Protein AF-A0A821P258-F1 (afdb_monomer_lite)

Secondary structure (DSSP, 8-state):
-EEETTTT-TT-GGGEEE----SS--TTEEEEEE--SSSSSS-EEEEEE--SS-EEEEEEEPPTTS-TTTSPPEEEEEEEEE----

pLDDT: mean 91.21, std 4.63, range [72.69, 97.31]

Foldseek 3Di:
DKDFPDPPPPPPVVRIDDDDQDPDDQAPKDKDFACDPPPLRDTWIWIWGPDQFKTFIKIWDQFSVNCNPDGHIDIDTPGMGDHDDD

Radius of gyration: 14.43 Å; chains: 1; bounding box: 31×32×43 Å

Sequence (86 aa):
MFWSDSDPLWNDTTKLHVRDIDYEPLPYAYIQLTQDLNGDQRPDLLVTVNDEFNGSLVAYELPPLGDIRKGNFIKHILASDFRPLT

Structure (mmCIF, N/CA/C/O backbone):
data_AF-A0A821P258-F1
#
_entry.id   AF-A0A821P258-F1
#
loop_
_atom_site.group_PDB
_atom_site.id
_atom_site.type_symbol
_atom_site.label_atom_id
_atom_site.label_alt_id
_atom_site.label_comp_id
_atom_site.label_asym_id
_atom_site.label_entity_id
_atom_site.label_seq_id
_atom_site.pdbx_PDB_ins_code
_atom_site.Cartn_x
_atom_site.Cartn_y
_atom_site.Cartn_z
_atom_site.occupancy
_atom_site.B_iso_or_equiv
_atom_site.auth_seq_id
_atom_site.auth_comp_id
_atom_site.auth_asym_id
_atom_site.auth_atom_id
_atom_site.pdbx_PDB_mod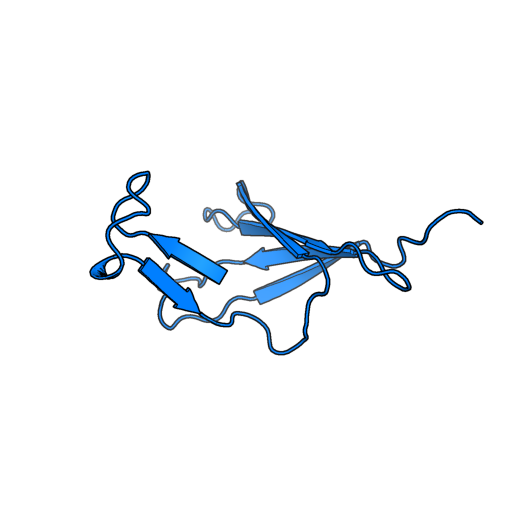el_num
ATOM 1 N N . MET A 1 1 ? -0.618 7.806 2.483 1.00 84.38 1 MET A N 1
ATOM 2 C CA . MET A 1 1 ? -1.872 7.017 2.572 1.00 84.38 1 MET A CA 1
ATOM 3 C C . MET A 1 1 ? -2.986 7.902 3.108 1.00 84.38 1 MET A C 1
ATOM 5 O O . MET A 1 1 ? -2.720 8.688 4.010 1.00 84.38 1 MET A O 1
ATOM 9 N N . PHE A 1 2 ? -4.202 7.763 2.577 1.00 87.69 2 PHE A N 1
ATOM 10 C CA . PHE A 1 2 ? -5.402 8.456 3.058 1.00 87.69 2 PHE A CA 1
ATOM 11 C C . PHE A 1 2 ? -6.446 7.430 3.502 1.00 87.69 2 PHE A C 1
ATOM 13 O O . PHE A 1 2 ? -6.562 6.382 2.869 1.00 87.69 2 PHE A O 1
ATOM 20 N N . TRP A 1 3 ? -7.203 7.725 4.556 1.00 87.44 3 TRP A N 1
ATOM 21 C CA . TRP A 1 3 ? -8.362 6.925 4.966 1.00 87.44 3 TRP A CA 1
ATOM 22 C C . TRP A 1 3 ? -9.439 7.811 5.600 1.00 87.44 3 TRP A C 1
ATOM 24 O O . TRP A 1 3 ? -9.166 8.956 5.971 1.00 87.44 3 TRP A O 1
ATOM 34 N N . SER A 1 4 ? -10.658 7.283 5.720 1.00 89.94 4 SER A N 1
ATOM 35 C CA . SER A 1 4 ? -11.787 7.971 6.348 1.00 89.94 4 SER A CA 1
ATOM 36 C C . SER A 1 4 ? -12.362 7.139 7.491 1.00 89.94 4 SER A C 1
ATOM 38 O O . SER A 1 4 ? -12.606 5.946 7.322 1.00 89.94 4 SER A O 1
ATOM 40 N N . ASP A 1 5 ? -12.635 7.772 8.636 1.00 89.81 5 ASP A N 1
ATOM 41 C CA . ASP A 1 5 ? -13.400 7.143 9.728 1.00 89.81 5 ASP A CA 1
ATOM 42 C C . ASP A 1 5 ? -14.907 7.006 9.376 1.00 89.81 5 ASP A C 1
ATOM 44 O O . ASP A 1 5 ? -15.669 6.420 10.146 1.00 89.81 5 ASP A O 1
ATOM 48 N N . SER A 1 6 ? -15.359 7.566 8.243 1.00 88.12 6 SER A N 1
ATOM 49 C CA . SER A 1 6 ? -16.766 7.620 7.810 1.00 88.12 6 SER A CA 1
ATOM 50 C C . SER A 1 6 ? -17.025 7.028 6.416 1.00 88.12 6 SER A C 1
ATOM 52 O O . SER A 1 6 ? -17.935 7.481 5.726 1.00 88.12 6 SER A O 1
ATOM 54 N N . ASP A 1 7 ? -16.237 6.044 5.972 1.00 81.94 7 ASP A N 1
ATOM 55 C CA . ASP A 1 7 ? -16.395 5.358 4.673 1.00 81.94 7 ASP A CA 1
ATOM 56 C C . ASP A 1 7 ? -17.860 4.894 4.433 1.00 81.94 7 ASP A C 1
ATOM 58 O O . ASP A 1 7 ? -18.444 4.274 5.331 1.00 81.94 7 ASP A O 1
ATOM 62 N N . PRO A 1 8 ? -18.508 5.208 3.281 1.00 84.69 8 PRO A N 1
ATOM 63 C CA . PRO A 1 8 ? -17.985 5.849 2.061 1.00 84.69 8 PRO A CA 1
ATOM 64 C C . PRO A 1 8 ? -18.209 7.359 1.948 1.00 84.69 8 PRO A C 1
ATOM 66 O O . PRO A 1 8 ? -18.113 7.927 0.860 1.00 84.69 8 PRO A O 1
ATOM 69 N N . LEU A 1 9 ? -18.510 8.050 3.043 1.00 86.94 9 LEU A N 1
ATOM 70 C CA . LEU A 1 9 ? -18.698 9.499 3.044 1.00 86.94 9 LEU A CA 1
ATOM 71 C C . LEU A 1 9 ? -17.333 10.205 3.095 1.00 86.94 9 LEU A C 1
ATOM 73 O O . LEU A 1 9 ? -16.802 10.505 4.164 1.00 86.94 9 LEU A O 1
ATOM 77 N N . TRP A 1 10 ? -16.769 10.463 1.911 1.00 88.75 10 TRP A N 1
ATOM 78 C CA . TRP A 1 10 ? -15.471 11.132 1.702 1.00 88.75 10 TRP A CA 1
ATOM 79 C C . TRP A 1 10 ? -15.549 12.668 1.653 1.00 88.75 10 TRP A C 1
ATOM 81 O O . TRP A 1 10 ? -14.585 13.336 1.286 1.00 88.75 10 TRP A O 1
ATOM 91 N N . ASN A 1 11 ? -16.699 13.246 2.000 1.00 91.69 11 ASN A N 1
ATOM 92 C CA . ASN A 1 11 ? -16.939 14.690 1.968 1.00 91.69 11 ASN A CA 1
ATOM 93 C C . ASN A 1 11 ? -16.833 15.375 3.342 1.00 91.69 11 ASN A C 1
ATOM 95 O O . ASN A 1 11 ? -16.780 16.603 3.388 1.00 91.69 11 ASN A O 1
ATOM 99 N N . ASP A 1 12 ? -16.782 14.622 4.446 1.00 92.50 12 ASP A N 1
ATOM 100 C CA . ASP A 1 12 ? -16.487 15.173 5.773 1.00 92.50 12 ASP A CA 1
ATOM 101 C C . ASP A 1 12 ? -14.972 15.202 6.003 1.00 92.50 12 ASP A C 1
ATOM 103 O O . ASP A 1 12 ? -14.353 14.225 6.428 1.00 92.50 12 ASP A O 1
ATOM 107 N N . THR A 1 13 ? -14.360 16.354 5.734 1.00 90.44 13 THR A N 1
ATOM 108 C CA . THR A 1 13 ? -12.909 16.533 5.859 1.00 90.44 13 THR A CA 1
ATOM 109 C C . THR A 1 13 ? -12.394 16.387 7.290 1.00 90.44 13 THR A C 1
ATOM 111 O O . THR A 1 13 ? -11.205 16.149 7.472 1.00 90.44 13 THR A O 1
ATOM 114 N N . THR A 1 14 ? -13.259 16.461 8.310 1.00 93.12 14 THR A N 1
ATOM 115 C CA . THR A 1 14 ? -12.866 16.251 9.716 1.00 93.12 14 THR A CA 1
ATOM 116 C C . THR A 1 14 ? -12.644 14.778 10.062 1.00 93.12 14 THR A C 1
ATOM 118 O O . THR A 1 14 ? -12.090 14.464 11.118 1.00 93.12 14 THR A O 1
ATOM 121 N N . LYS A 1 15 ? -13.086 13.873 9.181 1.00 93.31 15 LYS A N 1
ATOM 122 C CA . LYS A 1 15 ? -12.934 12.415 9.295 1.00 93.31 15 LYS A CA 1
ATOM 123 C C . LYS A 1 15 ? -11.872 11.853 8.362 1.00 93.31 15 LYS A C 1
ATOM 125 O O . LYS A 1 15 ? -11.576 10.663 8.450 1.00 93.31 15 LYS A O 1
ATOM 130 N N . LEU A 1 16 ? -11.310 12.696 7.495 1.00 91.56 16 LEU A N 1
ATOM 131 C CA . LEU A 1 16 ? -10.217 12.333 6.609 1.00 91.56 16 LEU A CA 1
ATOM 132 C C . LEU A 1 16 ? -8.895 12.410 7.358 1.00 91.56 16 LEU A C 1
ATOM 134 O O . LEU A 1 16 ? -8.565 13.417 7.984 1.00 91.56 16 LEU A O 1
ATOM 138 N N . HIS A 1 17 ? -8.109 11.354 7.224 1.00 90.94 17 HIS A N 1
ATOM 139 C CA . HIS A 1 17 ? -6.781 11.266 7.800 1.00 90.94 17 HIS A CA 1
ATOM 140 C C . HIS A 1 17 ? -5.758 10.990 6.706 1.00 90.94 17 HIS A C 1
ATOM 142 O O . HIS A 1 17 ? -6.043 10.311 5.717 1.00 90.94 17 HIS A O 1
ATOM 148 N N . VAL A 1 18 ? -4.550 11.510 6.903 1.00 90.31 18 VAL A N 1
ATOM 149 C CA . VAL A 1 18 ? -3.410 11.298 6.013 1.00 90.31 18 VAL A CA 1
ATOM 150 C C . VAL A 1 18 ? -2.180 10.949 6.829 1.00 90.31 18 VAL A C 1
ATOM 152 O O . VAL A 1 18 ? -1.971 11.477 7.922 1.00 90.31 18 VAL A O 1
ATOM 155 N N . ARG A 1 19 ? -1.362 10.049 6.289 1.00 89.19 19 ARG A N 1
ATOM 156 C CA . ARG A 1 19 ? -0.071 9.700 6.868 1.00 89.19 19 ARG A CA 1
ATOM 157 C C . ARG A 1 19 ? 0.916 9.233 5.806 1.00 89.19 19 ARG A C 1
ATOM 159 O O . ARG A 1 19 ? 0.550 8.458 4.916 1.00 89.19 19 ARG A O 1
ATOM 166 N N . ASP A 1 20 ? 2.166 9.645 5.968 1.00 89.75 20 ASP A N 1
ATOM 167 C CA . ASP A 1 20 ? 3.304 9.073 5.254 1.00 89.75 20 ASP A CA 1
ATOM 168 C C . ASP A 1 20 ? 3.710 7.759 5.928 1.00 89.75 20 ASP A C 1
ATOM 170 O O . ASP A 1 20 ? 3.938 7.704 7.140 1.00 89.75 20 ASP A O 1
ATOM 174 N N . ILE A 1 21 ? 3.726 6.682 5.145 1.00 90.75 21 ILE A N 1
ATOM 175 C CA . ILE A 1 21 ? 4.001 5.313 5.619 1.00 90.75 21 ILE A CA 1
ATOM 176 C C . ILE A 1 21 ? 5.322 4.756 5.073 1.00 90.75 21 ILE A C 1
ATOM 178 O O . ILE A 1 21 ? 5.726 3.661 5.445 1.00 90.75 21 ILE A O 1
ATOM 182 N N . ASP A 1 22 ? 5.987 5.523 4.210 1.00 90.81 22 ASP A N 1
ATOM 183 C CA . ASP A 1 22 ? 7.301 5.251 3.638 1.00 90.81 22 ASP A CA 1
ATOM 184 C C . ASP A 1 22 ? 8.029 6.591 3.447 1.00 90.81 22 ASP A C 1
ATOM 186 O O . ASP A 1 22 ? 7.388 7.631 3.284 1.00 90.81 22 ASP A O 1
ATOM 190 N N . TYR A 1 23 ? 9.358 6.564 3.499 1.00 86.94 23 TYR A N 1
ATOM 191 C CA . TYR A 1 23 ? 10.215 7.713 3.218 1.00 86.94 23 TYR A CA 1
ATOM 192 C C . TYR A 1 23 ? 10.549 7.825 1.725 1.00 86.94 23 TYR A C 1
ATOM 194 O O . TYR A 1 23 ? 10.778 8.925 1.220 1.00 86.94 23 TYR A O 1
ATOM 202 N N . GLU A 1 24 ? 10.580 6.698 1.010 1.00 86.25 24 GLU A N 1
ATOM 203 C CA . GLU A 1 24 ? 10.876 6.694 -0.419 1.00 86.25 24 GLU A CA 1
ATOM 204 C C . GLU A 1 24 ? 9.641 7.114 -1.228 1.00 86.25 24 GLU A C 1
ATOM 206 O O . GLU A 1 24 ? 8.563 6.537 -1.051 1.00 86.25 24 GLU A O 1
ATOM 211 N N . PRO A 1 25 ? 9.762 8.099 -2.138 1.00 84.75 25 PRO A N 1
ATOM 212 C CA . PRO A 1 25 ? 8.658 8.460 -3.009 1.00 84.75 25 PRO A CA 1
ATOM 213 C C . PRO A 1 25 ? 8.313 7.282 -3.925 1.00 84.75 25 PRO A C 1
ATOM 215 O O . PRO A 1 25 ? 9.185 6.720 -4.585 1.00 84.75 25 PRO A O 1
ATOM 218 N N . LEU A 1 26 ? 7.026 6.942 -3.988 1.00 87.81 26 LEU A N 1
ATOM 219 C CA . LEU A 1 26 ? 6.493 5.944 -4.911 1.00 87.81 26 LEU A CA 1
ATOM 220 C C . LEU A 1 26 ? 5.751 6.650 -6.058 1.00 87.81 26 LEU A C 1
ATOM 222 O O . LEU A 1 26 ? 4.593 7.050 -5.885 1.00 87.81 26 LEU A O 1
ATOM 226 N N . PRO A 1 27 ? 6.397 6.862 -7.216 1.00 87.19 27 PRO A N 1
ATOM 227 C CA . PRO A 1 27 ? 5.789 7.572 -8.334 1.00 87.19 27 PRO A CA 1
ATOM 228 C C . PRO A 1 27 ? 4.626 6.772 -8.928 1.00 87.19 27 PRO A C 1
ATOM 230 O O . PRO A 1 27 ? 4.707 5.559 -9.113 1.00 87.19 27 PRO A O 1
ATOM 233 N N . TYR A 1 28 ? 3.523 7.471 -9.211 1.00 90.38 28 TYR A N 1
ATOM 234 C CA . TYR A 1 28 ? 2.310 6.900 -9.814 1.00 90.38 28 TYR A CA 1
ATOM 235 C C . TYR A 1 28 ? 1.795 5.639 -9.100 1.00 90.38 28 TYR A C 1
ATOM 237 O O . TYR A 1 28 ? 1.313 4.693 -9.733 1.00 90.38 28 TYR A O 1
ATOM 245 N N . ALA A 1 29 ? 1.921 5.625 -7.772 1.00 92.75 29 ALA A N 1
ATOM 246 C CA . ALA A 1 29 ? 1.506 4.504 -6.956 1.00 92.75 29 ALA A CA 1
ATOM 247 C C . ALA A 1 29 ? -0.018 4.422 -6.827 1.00 92.75 29 ALA A C 1
ATOM 249 O O . ALA A 1 29 ? -0.692 5.416 -6.546 1.00 92.75 29 ALA A O 1
ATOM 250 N N . TYR A 1 30 ? -0.546 3.209 -6.954 1.00 92.44 30 TYR A N 1
ATOM 251 C CA . TYR A 1 30 ? -1.910 2.871 -6.570 1.00 92.44 30 TYR A CA 1
ATOM 252 C C . TYR A 1 30 ? -1.874 1.899 -5.392 1.00 92.44 30 TYR A C 1
ATOM 254 O O . TYR A 1 30 ? -1.187 0.880 -5.456 1.00 92.44 30 TYR A O 1
ATOM 262 N N . ILE A 1 31 ? -2.602 2.233 -4.324 1.00 92.44 31 ILE A N 1
ATOM 263 C CA . ILE A 1 31 ? -2.611 1.519 -3.042 1.00 92.44 31 ILE A CA 1
ATOM 264 C C . ILE A 1 31 ? -4.003 0.933 -2.817 1.00 92.44 31 ILE A C 1
ATOM 266 O O . ILE A 1 31 ? -5.000 1.644 -2.952 1.00 92.44 31 ILE A O 1
ATOM 270 N N . GLN A 1 32 ? -4.065 -0.329 -2.404 1.00 92.31 32 GLN A N 1
ATOM 271 C CA . GLN A 1 32 ? -5.300 -1.016 -2.051 1.00 92.31 32 GLN A CA 1
ATOM 272 C C . GLN A 1 32 ? -5.110 -1.849 -0.777 1.00 92.31 32 GLN A C 1
ATOM 274 O O . GLN A 1 32 ? -4.096 -2.520 -0.619 1.00 92.31 32 GLN A O 1
ATOM 279 N N . LEU A 1 33 ? -6.108 -1.851 0.111 1.00 92.19 33 LEU A N 1
ATOM 280 C CA . LEU A 1 33 ? -6.183 -2.821 1.206 1.00 92.19 33 LEU A CA 1
ATOM 281 C C . LEU A 1 33 ? -6.535 -4.206 0.641 1.00 92.19 33 LEU A C 1
ATOM 283 O O . LEU A 1 33 ? -7.524 -4.351 -0.082 1.00 92.19 33 LEU A O 1
ATOM 287 N N . THR A 1 34 ? -5.733 -5.214 0.961 1.00 93.81 34 THR A N 1
ATOM 288 C CA . THR A 1 34 ? -5.872 -6.589 0.472 1.00 93.81 34 THR A CA 1
ATOM 289 C C . THR A 1 34 ? -5.964 -7.583 1.632 1.00 93.81 34 THR A C 1
ATOM 291 O O . THR A 1 34 ? -5.882 -7.211 2.801 1.00 93.81 34 THR A O 1
ATOM 294 N N . GLN A 1 35 ? -6.190 -8.857 1.316 1.00 94.75 35 GLN A N 1
ATOM 295 C CA . GLN A 1 35 ? -6.124 -9.942 2.293 1.00 94.75 35 GLN A CA 1
ATOM 296 C C . GLN A 1 35 ? -4.727 -10.054 2.919 1.00 94.75 35 GLN A C 1
ATOM 298 O O . GLN A 1 35 ? -3.750 -9.599 2.334 1.00 94.75 35 GLN A O 1
ATOM 303 N N . ASP A 1 36 ? -4.654 -10.718 4.065 1.00 96.56 36 ASP A N 1
ATOM 304 C CA . ASP A 1 36 ? -3.403 -11.123 4.709 1.00 96.56 36 ASP A CA 1
ATOM 305 C C . ASP A 1 36 ? -2.506 -11.914 3.730 1.00 96.56 36 ASP A C 1
ATOM 307 O O . ASP A 1 36 ? -2.923 -12.946 3.185 1.00 96.56 36 ASP A O 1
ATOM 311 N N . LEU A 1 37 ? -1.300 -11.405 3.468 1.00 96.31 37 LEU A N 1
ATOM 312 C CA . LEU A 1 37 ? -0.304 -12.005 2.578 1.00 96.31 37 LEU A CA 1
ATOM 313 C C . LEU A 1 37 ? 0.774 -12.789 3.340 1.00 96.31 37 LEU A C 1
ATOM 315 O O . LEU A 1 37 ? 1.468 -13.598 2.717 1.00 96.31 37 LEU A O 1
ATOM 319 N N . ASN A 1 38 ? 0.935 -12.565 4.649 1.00 95.06 38 ASN A N 1
ATOM 320 C CA . ASN A 1 38 ? 2.045 -13.096 5.453 1.00 95.06 38 ASN A CA 1
ATOM 321 C C . ASN A 1 38 ? 1.610 -14.081 6.566 1.00 95.06 38 ASN A C 1
ATOM 323 O O . ASN A 1 38 ? 2.462 -14.729 7.179 1.00 95.06 38 ASN A O 1
ATOM 327 N N . GLY A 1 39 ? 0.307 -14.251 6.795 1.00 95.69 39 GLY A N 1
ATOM 328 C CA . GLY A 1 39 ? -0.286 -15.147 7.789 1.00 95.69 39 GLY A CA 1
ATOM 329 C C . GLY A 1 39 ? -0.407 -14.564 9.202 1.00 95.69 39 GLY A C 1
ATOM 330 O O . GLY A 1 39 ? -0.601 -15.332 10.152 1.00 95.69 39 GLY A O 1
ATOM 331 N N . ASP A 1 40 ? -0.273 -13.247 9.380 1.00 94.81 40 ASP A N 1
ATOM 332 C CA . ASP A 1 40 ? -0.321 -12.582 10.688 1.00 94.81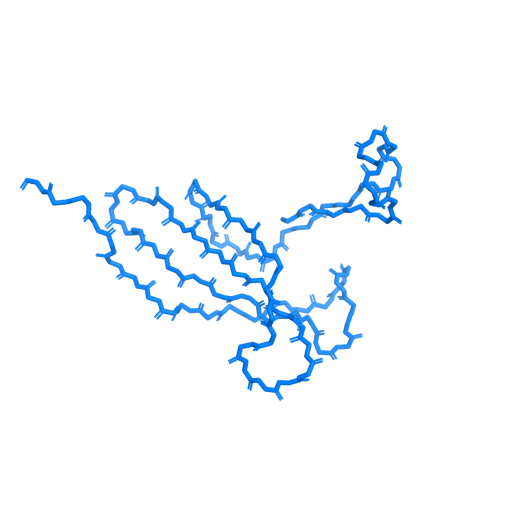 40 ASP A CA 1
ATOM 333 C C . ASP A 1 40 ? -1.741 -12.234 11.188 1.00 94.81 40 ASP A C 1
ATOM 335 O O . ASP A 1 40 ? -1.898 -11.658 12.276 1.00 94.81 40 ASP A O 1
ATOM 339 N N . GLN A 1 41 ? -2.764 -12.638 10.429 1.00 94.19 41 GLN A N 1
ATOM 340 C CA . GLN A 1 41 ? -4.194 -12.404 10.651 1.00 94.19 41 GLN A CA 1
ATOM 341 C C . GLN A 1 41 ? -4.628 -10.935 10.540 1.00 94.19 41 GLN A C 1
ATOM 343 O O . GLN A 1 41 ? -5.716 -10.578 11.008 1.00 94.19 41 GLN A O 1
ATOM 348 N N . ARG A 1 42 ? -3.826 -10.070 9.912 1.00 93.25 42 ARG A N 1
ATOM 349 C CA . ARG A 1 42 ? -4.196 -8.695 9.560 1.00 93.25 42 ARG A CA 1
ATOM 350 C C . ARG A 1 42 ? -4.161 -8.518 8.039 1.00 93.25 42 ARG A C 1
ATOM 352 O O . ARG A 1 42 ? -3.361 -9.145 7.361 1.00 93.25 42 ARG A O 1
ATOM 359 N N . PRO A 1 43 ? -5.049 -7.685 7.474 1.00 94.25 43 PRO A N 1
ATOM 360 C CA . PRO A 1 43 ? -4.948 -7.325 6.066 1.00 94.25 43 PRO A CA 1
ATOM 361 C C . PRO A 1 43 ? -3.685 -6.497 5.811 1.00 94.25 43 PRO A C 1
ATOM 363 O O . PRO A 1 43 ? -3.270 -5.723 6.674 1.00 94.25 43 PRO A O 1
ATOM 366 N N . ASP A 1 44 ? -3.152 -6.589 4.596 1.00 95.75 44 ASP A N 1
ATOM 367 C CA . ASP A 1 44 ? -2.002 -5.806 4.142 1.00 95.75 44 ASP A CA 1
ATOM 368 C C . ASP A 1 44 ? -2.423 -4.711 3.162 1.00 95.75 44 ASP A C 1
ATOM 370 O O . ASP A 1 44 ? -3.524 -4.719 2.604 1.00 95.75 44 ASP A O 1
ATOM 374 N N . LEU A 1 45 ? -1.528 -3.762 2.899 1.00 95.00 45 LEU A N 1
ATOM 375 C CA . LEU A 1 45 ? -1.664 -2.863 1.757 1.00 95.00 45 LEU A CA 1
ATOM 376 C C . LEU A 1 45 ? -0.865 -3.417 0.583 1.00 95.00 45 LEU A C 1
ATOM 378 O O . LEU A 1 45 ? 0.338 -3.624 0.707 1.00 95.00 45 LEU A O 1
ATOM 382 N N . LEU A 1 46 ? -1.507 -3.584 -0.569 1.00 97.31 46 LEU A N 1
ATOM 383 C CA . LEU A 1 46 ? -0.840 -3.877 -1.830 1.00 97.31 46 LEU A CA 1
ATOM 384 C C . LEU A 1 46 ? -0.683 -2.587 -2.631 1.00 97.31 46 LEU A C 1
ATOM 386 O O . LEU A 1 46 ? -1.639 -1.829 -2.809 1.00 97.31 46 LEU A O 1
ATOM 390 N N . VAL A 1 47 ? 0.526 -2.344 -3.120 1.00 95.88 47 VAL A N 1
ATOM 391 C CA . VAL A 1 47 ? 0.886 -1.136 -3.853 1.00 95.88 47 VAL A CA 1
ATOM 392 C C . VAL A 1 47 ? 1.491 -1.512 -5.192 1.00 95.88 47 VAL A C 1
ATOM 394 O O . VAL A 1 47 ? 2.492 -2.221 -5.263 1.00 95.88 47 VAL A O 1
ATOM 397 N N . THR A 1 48 ? 0.886 -1.003 -6.259 1.00 96.06 48 THR A N 1
ATOM 398 C CA . THR A 1 48 ? 1.463 -1.053 -7.607 1.00 96.06 48 THR A CA 1
ATOM 399 C C . THR A 1 48 ? 2.140 0.277 -7.892 1.00 96.06 48 THR A C 1
ATOM 401 O O . THR A 1 48 ? 1.535 1.329 -7.695 1.00 96.06 48 THR A O 1
ATOM 404 N N . VAL A 1 49 ? 3.397 0.235 -8.321 1.00 95.00 49 VAL A N 1
ATOM 405 C CA . VAL A 1 49 ? 4.205 1.414 -8.642 1.00 95.00 49 VAL A CA 1
ATOM 406 C C . VAL A 1 49 ? 4.466 1.396 -10.140 1.00 95.00 49 VAL A C 1
ATOM 408 O O . VAL A 1 49 ? 5.130 0.491 -10.643 1.00 95.00 49 VAL A O 1
ATOM 411 N N . ASN A 1 50 ? 3.927 2.385 -10.850 1.00 91.75 50 ASN A N 1
ATOM 412 C CA . ASN A 1 50 ? 4.033 2.494 -12.305 1.00 91.75 50 ASN A CA 1
ATOM 413 C C . 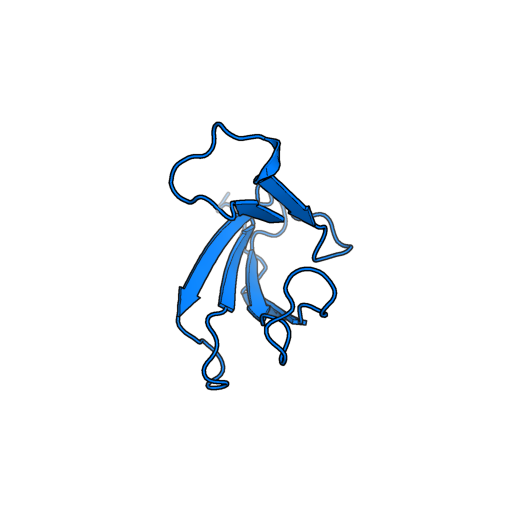ASN A 1 50 ? 5.150 3.475 -12.686 1.00 91.75 50 ASN A C 1
ATOM 415 O O . ASN A 1 50 ? 4.898 4.515 -13.289 1.00 91.75 50 ASN A O 1
ATOM 419 N N . ASP A 1 51 ? 6.376 3.166 -12.269 1.00 90.06 51 ASP A N 1
ATOM 420 C CA . ASP A 1 51 ? 7.562 3.969 -12.574 1.00 90.06 51 ASP A CA 1
ATOM 421 C C . ASP A 1 51 ? 8.097 3.680 -13.989 1.00 90.06 51 ASP A C 1
ATOM 423 O O . ASP A 1 51 ? 8.037 2.547 -14.469 1.00 90.06 51 ASP A O 1
ATOM 427 N N . GLU A 1 52 ? 8.640 4.703 -14.653 1.00 87.44 52 GLU A N 1
ATOM 428 C CA . GLU A 1 52 ? 9.167 4.603 -16.024 1.00 87.44 52 GLU A CA 1
ATOM 429 C C . GLU A 1 52 ? 10.429 3.724 -16.126 1.00 87.44 52 GLU A C 1
ATOM 431 O O . GLU A 1 52 ? 10.700 3.143 -17.179 1.00 87.44 52 GLU A O 1
ATOM 436 N N . PHE A 1 53 ? 11.197 3.608 -15.039 1.00 87.88 53 PHE A N 1
ATOM 437 C CA . PHE A 1 53 ? 12.487 2.919 -14.988 1.00 87.88 53 PHE A CA 1
ATOM 438 C C . PHE A 1 53 ? 12.451 1.646 -14.136 1.00 87.88 53 PHE A C 1
ATOM 440 O O . PHE A 1 53 ? 13.211 0.707 -14.397 1.00 87.88 53 PHE A O 1
ATOM 447 N N . ASN A 1 54 ? 11.602 1.610 -13.110 1.00 89.50 54 ASN A N 1
ATOM 448 C CA . ASN A 1 54 ? 11.511 0.509 -12.160 1.00 89.50 54 ASN A CA 1
ATOM 449 C C . ASN A 1 54 ? 10.094 0.353 -11.589 1.00 89.50 54 ASN A C 1
ATOM 451 O O . ASN A 1 54 ? 9.845 0.598 -10.403 1.00 89.50 54 ASN A O 1
ATOM 455 N N . GLY A 1 55 ? 9.153 -0.071 -12.433 1.00 94.62 55 GLY A N 1
ATOM 456 C CA . GLY A 1 55 ? 7.846 -0.487 -11.953 1.00 94.62 55 GLY A CA 1
ATOM 457 C C . GLY A 1 55 ? 7.985 -1.630 -10.943 1.00 94.62 55 GLY A C 1
ATOM 458 O O . GLY A 1 55 ? 8.826 -2.522 -11.098 1.00 94.62 55 GLY A O 1
ATOM 459 N N . SER A 1 56 ? 7.176 -1.605 -9.886 1.00 96.31 56 SER A N 1
ATOM 460 C CA . SER A 1 56 ? 7.277 -2.577 -8.792 1.00 96.31 56 SER A CA 1
ATOM 461 C C . SER A 1 56 ? 5.931 -2.906 -8.153 1.00 96.31 56 SER A C 1
ATOM 463 O O . SER A 1 56 ? 4.955 -2.160 -8.258 1.00 96.31 56 SER A O 1
ATOM 465 N N . LEU A 1 57 ? 5.892 -4.064 -7.494 1.00 96.94 57 LEU A N 1
ATOM 466 C CA . LEU A 1 57 ? 4.810 -4.501 -6.624 1.00 96.94 57 LEU A CA 1
ATOM 467 C C . LEU A 1 57 ? 5.343 -4.534 -5.192 1.00 96.94 57 LEU A C 1
ATOM 469 O O . LEU A 1 57 ? 6.306 -5.244 -4.898 1.00 96.94 57 LEU A O 1
ATOM 473 N N . VAL A 1 58 ? 4.715 -3.770 -4.308 1.00 96.81 58 VAL A N 1
ATOM 474 C CA . VAL A 1 58 ? 5.126 -3.597 -2.912 1.00 96.81 58 VAL A CA 1
ATOM 475 C C . VAL A 1 58 ? 3.961 -3.979 -2.002 1.00 96.81 58 VAL A C 1
ATOM 477 O O . VAL A 1 58 ? 2.813 -3.669 -2.309 1.00 96.81 58 VAL A O 1
ATOM 480 N N . ALA A 1 59 ? 4.246 -4.639 -0.884 1.00 97.25 59 ALA A N 1
ATOM 481 C CA . ALA A 1 59 ? 3.299 -4.830 0.207 1.00 97.25 59 ALA A CA 1
ATOM 482 C C . ALA A 1 59 ? 3.737 -4.033 1.438 1.00 97.25 59 ALA A C 1
ATOM 484 O O . ALA A 1 59 ? 4.933 -3.941 1.721 1.00 97.25 59 ALA A O 1
ATOM 485 N N . TYR A 1 60 ? 2.775 -3.474 2.168 1.00 96.25 60 TYR A N 1
ATOM 486 C CA . TYR A 1 60 ? 3.005 -2.930 3.502 1.00 96.25 60 TYR A CA 1
ATOM 487 C C . TYR A 1 60 ? 2.184 -3.698 4.527 1.00 96.25 60 TYR A C 1
ATOM 489 O O . TYR A 1 60 ? 0.952 -3.681 4.458 1.00 96.25 60 TYR A O 1
ATOM 497 N N . GLU A 1 61 ? 2.870 -4.287 5.502 1.00 95.88 61 GLU A N 1
ATOM 498 C CA . GLU A 1 61 ? 2.224 -4.861 6.678 1.00 95.88 61 GLU A CA 1
ATOM 499 C C . GLU A 1 61 ? 1.644 -3.735 7.531 1.00 95.88 61 GLU A C 1
ATOM 501 O O . GLU A 1 61 ? 2.306 -2.716 7.792 1.00 95.88 61 GLU A O 1
ATOM 506 N N . LEU A 1 62 ? 0.402 -3.911 7.982 1.00 93.94 62 LEU A N 1
ATOM 507 C CA . LEU A 1 62 ? -0.193 -2.991 8.942 1.00 93.94 62 LEU A CA 1
ATOM 508 C C . LEU A 1 62 ? 0.504 -3.108 10.303 1.00 93.94 62 LEU A C 1
ATOM 510 O O . LEU A 1 62 ? 0.960 -4.189 10.685 1.00 93.94 62 LEU A O 1
ATOM 514 N N . PRO A 1 63 ? 0.531 -2.022 11.098 1.00 93.31 63 PRO A N 1
ATOM 515 C CA . PRO A 1 63 ? 1.143 -2.063 12.415 1.00 93.31 63 PRO A CA 1
ATOM 516 C C . PRO A 1 63 ? 0.606 -3.219 13.278 1.00 93.31 63 PRO A C 1
ATOM 518 O O . PRO A 1 63 ? -0.614 -3.364 13.378 1.00 93.31 63 PRO A O 1
ATOM 521 N N . PRO A 1 64 ? 1.464 -3.988 13.982 1.00 86.50 64 PRO A N 1
ATOM 522 C CA . PRO A 1 64 ? 1.048 -5.198 14.704 1.00 86.50 64 PRO A CA 1
ATOM 523 C C . PRO A 1 64 ? -0.052 -4.999 15.754 1.00 86.50 64 PRO A C 1
ATOM 525 O O . PRO A 1 64 ? -0.797 -5.920 16.070 1.00 86.50 64 PRO A O 1
ATOM 528 N N . LEU A 1 65 ? -0.162 -3.785 16.300 1.00 84.62 65 LEU A N 1
ATOM 529 C CA . LEU A 1 65 ? -1.177 -3.410 17.289 1.00 84.62 65 LEU A CA 1
ATOM 530 C C . LEU A 1 65 ? -2.432 -2.777 16.661 1.00 84.62 65 LEU A C 1
ATOM 532 O O . LEU A 1 65 ? -3.275 -2.251 17.382 1.00 84.62 65 LEU A O 1
ATOM 536 N N . GLY A 1 66 ? -2.534 -2.754 15.330 1.00 80.31 66 GLY A N 1
ATOM 537 C CA . GLY A 1 66 ? -3.628 -2.124 14.586 1.00 80.31 66 GLY A CA 1
ATOM 538 C C . GLY A 1 66 ? -3.652 -0.592 14.656 1.00 80.31 66 GLY A C 1
ATOM 539 O O . GLY A 1 66 ? -4.536 0.033 14.073 1.00 80.31 66 GLY A O 1
ATOM 540 N N . ASP A 1 67 ? -2.697 0.042 15.348 1.00 87.50 67 ASP A N 1
ATOM 541 C CA . ASP A 1 67 ? -2.615 1.501 15.437 1.00 87.50 67 ASP A CA 1
ATOM 542 C C . ASP A 1 67 ? -2.046 2.087 14.139 1.00 87.50 67 ASP A C 1
ATOM 544 O O . ASP A 1 67 ? -0.862 2.401 14.029 1.00 87.50 67 ASP A O 1
ATOM 548 N N . ILE A 1 68 ? -2.917 2.276 13.152 1.00 87.94 68 ILE A N 1
ATOM 549 C CA . ILE A 1 68 ? -2.587 2.909 11.869 1.00 87.94 68 ILE A CA 1
ATOM 550 C C . ILE A 1 68 ? -2.140 4.375 12.013 1.00 87.94 68 ILE A C 1
ATOM 552 O O . ILE A 1 68 ? -1.490 4.915 11.114 1.00 87.94 68 ILE A O 1
ATOM 556 N N . ARG A 1 69 ? -2.439 5.033 13.145 1.00 87.38 69 ARG A N 1
ATOM 557 C CA . ARG A 1 69 ? -2.124 6.453 13.376 1.00 87.38 69 ARG A CA 1
ATOM 558 C C . ARG A 1 69 ? -0.677 6.649 13.812 1.00 87.38 69 ARG A C 1
ATOM 560 O O . ARG A 1 69 ? -0.073 7.648 13.433 1.00 87.38 69 ARG A O 1
ATOM 567 N N . LYS A 1 70 ? -0.127 5.719 14.599 1.00 88.88 70 LYS A N 1
ATOM 568 C CA . LYS A 1 70 ? 1.225 5.848 15.177 1.00 88.88 70 LYS A CA 1
ATOM 569 C C . LYS A 1 70 ? 2.152 4.672 14.906 1.00 88.88 70 LYS A C 1
ATOM 571 O O . LYS A 1 70 ? 3.364 4.834 14.978 1.00 88.88 70 LYS A O 1
ATOM 576 N N . GLY A 1 71 ? 1.609 3.497 14.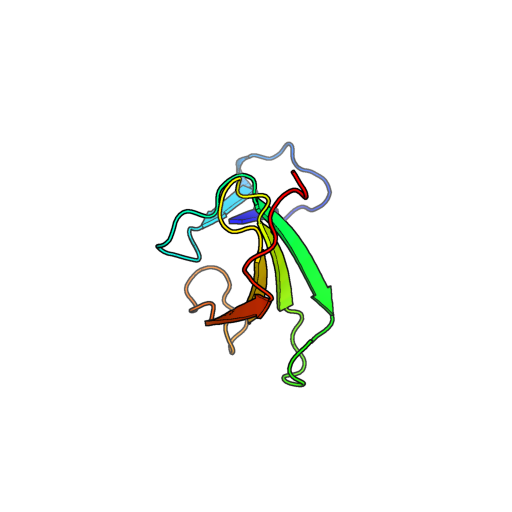618 1.00 91.00 71 GLY A N 1
ATOM 577 C CA . GLY A 1 71 ? 2.387 2.277 14.457 1.00 91.00 71 GLY A CA 1
ATOM 578 C C . GLY A 1 71 ? 3.206 2.253 13.167 1.00 91.00 71 GLY A C 1
ATOM 579 O O . GLY A 1 71 ? 2.943 3.023 12.245 1.00 91.00 71 GLY A O 1
ATOM 580 N N . ASN A 1 72 ? 4.214 1.390 13.101 1.00 91.69 72 ASN A N 1
ATOM 581 C CA . ASN A 1 72 ? 5.094 1.291 11.938 1.00 91.69 72 ASN A CA 1
ATOM 582 C C . ASN A 1 72 ? 4.515 0.333 10.901 1.00 91.69 72 ASN A C 1
ATOM 584 O O . ASN A 1 72 ? 4.062 -0.750 11.261 1.00 91.69 72 ASN A O 1
ATOM 588 N N . PHE A 1 73 ? 4.569 0.742 9.638 1.00 93.75 73 PHE A N 1
ATOM 589 C CA . PHE A 1 73 ? 4.290 -0.120 8.498 1.00 93.75 73 PHE A CA 1
ATOM 590 C C . PHE A 1 73 ? 5.593 -0.801 8.087 1.00 93.75 73 PHE A C 1
ATOM 592 O O . PHE A 1 73 ? 6.649 -0.161 8.110 1.00 93.75 73 PHE A O 1
ATOM 599 N N . ILE A 1 74 ? 5.532 -2.080 7.728 1.00 94.88 74 ILE A N 1
ATOM 600 C CA . ILE A 1 74 ? 6.714 -2.835 7.294 1.00 94.88 74 ILE A CA 1
ATOM 601 C C . ILE A 1 74 ? 6.615 -3.035 5.785 1.00 94.88 74 ILE A C 1
ATOM 603 O O . ILE A 1 74 ? 5.643 -3.595 5.296 1.00 94.88 74 ILE A O 1
ATOM 607 N N . LYS A 1 75 ? 7.599 -2.522 5.041 1.00 95.62 75 LYS A N 1
ATOM 608 C CA . LYS A 1 75 ? 7.645 -2.569 3.574 1.00 95.62 75 LYS A CA 1
ATOM 609 C C . LYS A 1 75 ? 8.270 -3.874 3.089 1.00 95.62 75 LYS A C 1
ATOM 611 O O . LYS A 1 75 ? 9.363 -4.235 3.522 1.00 95.62 75 LYS A O 1
ATOM 616 N N . HIS A 1 76 ? 7.648 -4.489 2.090 1.00 96.31 76 HIS A N 1
ATOM 617 C CA . HIS A 1 76 ? 8.166 -5.642 1.361 1.00 96.31 76 HIS A CA 1
ATOM 618 C C . HIS A 1 76 ? 8.091 -5.384 -0.142 1.00 96.31 76 HIS A C 1
ATOM 620 O O . HIS A 1 76 ? 7.026 -5.082 -0.673 1.00 96.31 76 HIS A O 1
ATOM 626 N N . ILE A 1 77 ? 9.210 -5.533 -0.850 1.00 96.00 77 ILE A N 1
ATOM 627 C CA . ILE A 1 77 ? 9.213 -5.525 -2.318 1.00 96.00 77 ILE A CA 1
ATOM 628 C C . ILE A 1 77 ? 8.890 -6.947 -2.773 1.00 96.00 77 ILE A C 1
ATOM 630 O O . ILE A 1 77 ? 9.691 -7.857 -2.571 1.00 96.00 77 ILE A O 1
ATOM 634 N N . LEU A 1 78 ? 7.708 -7.140 -3.356 1.00 96.69 78 LEU A N 1
ATOM 635 C CA . LEU A 1 78 ? 7.257 -8.441 -3.852 1.00 96.69 78 LEU A CA 1
ATOM 636 C C . LEU A 1 78 ? 7.812 -8.729 -5.249 1.00 96.69 78 LEU A C 1
ATOM 638 O O . LEU A 1 78 ? 8.145 -9.868 -5.564 1.00 96.69 78 LEU A O 1
ATOM 642 N N . ALA A 1 79 ? 7.907 -7.693 -6.082 1.00 97.06 79 ALA A N 1
ATOM 643 C CA . ALA A 1 79 ? 8.528 -7.749 -7.399 1.00 97.06 79 ALA A CA 1
ATOM 644 C C . ALA A 1 79 ? 9.001 -6.354 -7.831 1.00 97.06 79 ALA A C 1
ATOM 646 O O . ALA A 1 79 ? 8.424 -5.345 -7.424 1.00 97.06 79 ALA A O 1
ATOM 647 N N . SER A 1 80 ? 10.029 -6.297 -8.670 1.00 95.50 80 SER A N 1
ATOM 648 C CA . SER A 1 80 ? 10.608 -5.060 -9.207 1.00 95.50 80 SER A CA 1
ATOM 649 C C . SER A 1 80 ? 11.038 -5.242 -10.660 1.00 95.50 80 SER A C 1
ATOM 651 O O . SER A 1 80 ? 10.868 -6.316 -11.238 1.00 95.50 80 SER A O 1
ATOM 653 N N . ASP A 1 81 ? 11.615 -4.187 -11.233 1.00 94.06 81 ASP A N 1
ATOM 654 C CA . ASP A 1 81 ? 12.187 -4.153 -12.576 1.00 94.06 81 ASP A CA 1
ATOM 655 C C . ASP A 1 81 ? 11.166 -4.364 -13.697 1.00 94.06 81 ASP A C 1
ATOM 657 O O . ASP A 1 81 ? 11.518 -4.755 -14.813 1.00 94.06 81 ASP A O 1
ATOM 661 N N . PHE A 1 82 ? 9.897 -4.037 -13.439 1.00 93.19 82 PHE A N 1
ATOM 662 C CA . PHE A 1 82 ? 8.921 -3.918 -14.510 1.00 93.19 82 PHE A CA 1
ATOM 663 C C . PHE A 1 82 ? 9.259 -2.687 -15.347 1.00 93.19 82 PHE A C 1
ATOM 665 O O . PHE A 1 82 ? 9.298 -1.563 -14.849 1.00 93.19 82 PHE A O 1
ATOM 672 N N . ARG A 1 83 ? 9.528 -2.904 -16.633 1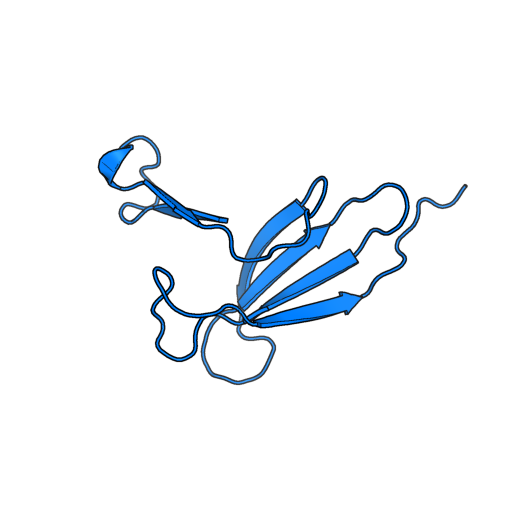.00 88.81 83 ARG A N 1
ATOM 673 C CA . ARG A 1 83 ? 9.875 -1.852 -17.590 1.00 88.81 83 ARG A CA 1
ATOM 674 C C . ARG A 1 83 ? 9.044 -2.041 -18.853 1.00 88.81 83 ARG A C 1
ATOM 676 O O . ARG A 1 83 ? 8.782 -3.192 -19.219 1.00 88.81 83 ARG A O 1
ATOM 683 N N . PRO A 1 8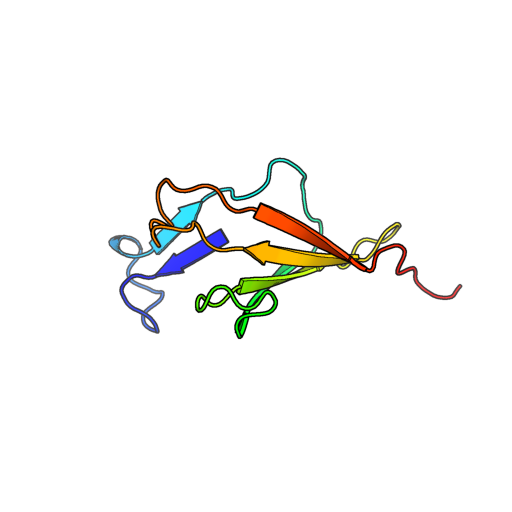4 ? 8.633 -0.957 -19.530 1.00 81.75 84 PRO A N 1
ATOM 684 C CA . PRO A 1 84 ? 8.005 -1.070 -20.837 1.00 81.75 84 PRO A CA 1
ATOM 685 C C . PRO A 1 84 ? 8.900 -1.879 -21.781 1.00 81.75 84 PRO A C 1
ATOM 687 O O . PRO A 1 84 ? 10.111 -1.658 -21.838 1.00 81.75 84 PRO A O 1
ATOM 690 N N . LEU A 1 85 ? 8.307 -2.817 -22.518 1.00 80.62 85 LEU A N 1
ATOM 691 C CA . LEU A 1 85 ? 9.006 -3.462 -23.623 1.00 80.62 85 LEU A CA 1
ATOM 692 C C . LEU A 1 85 ? 9.156 -2.416 -24.731 1.00 80.62 85 LEU A C 1
ATOM 694 O O . LEU A 1 85 ? 8.154 -1.924 -25.250 1.00 80.62 85 LEU A O 1
ATOM 698 N N . THR A 1 86 ? 10.399 -2.037 -25.022 1.00 72.69 86 THR A N 1
ATOM 699 C CA . THR A 1 86 ? 10.758 -1.167 -26.151 1.00 72.69 86 THR A CA 1
ATOM 700 C C . THR A 1 86 ? 10.536 -1.850 -27.487 1.00 72.69 86 THR A C 1
ATOM 702 O O . THR A 1 86 ? 10.871 -3.056 -27.567 1.00 72.69 86 THR A O 1
#